Protein AF-A0A7C9DNT8-F1 (afdb_monomer_lite)

pLDDT: mean 72.11, std 20.92, range [34.12, 97.81]

Secondary structure (DSSP, 8-state):
-HHHHHHHHHHHHSS-GGGTTTSS---------------------------PPPHHHHHHHHHHHHHHHHHHHHHHHHHHHHHT-HHHHHHHHHHHHHHHHHHHSS--GGG--S---PPPHHHHT-

InterPro domains:
  IPR009542 Signal peptidase complex subunit 1 [PF06645] (53-122)
  IPR009542 Signal peptidase complex subunit 1 [PTHR13202] (18-125)

Foldseek 3Di:
DVVVVVVVVVVVVPDPPPPPPPPPDPPPPPPPPPPDDDPDPDPDDDDPPPLDFDPQLVVVLVVLLVVLLVVQLVVLVVVCVVVVHPVSSVVSSVVSNVVSCVVRVDSDPVRRPDDDDDDDVVVVVD

Radius of gyration: 22.93 Å; chains: 1; bounding box: 48×44×58 Å

Sequence (126 aa):
MTIYCMGLTLHIITKPPSSQTQNLRSHPQVKHTQSKNLPLISLRGRKPVVVQMDWQGQKVAEQLMQILLLVSAVIAFITGYFVGSFQMMILVYAGGVVLTALMVVPNWPFFNRHPLNWLDPAEADR

Organism: Opuntia streptacantha (NCBI:txid393608)

Structure (mmCIF, N/CA/C/O backbone):
data_AF-A0A7C9DNT8-F1
#
_entry.id   AF-A0A7C9DNT8-F1
#
loop_
_atom_site.group_PDB
_atom_site.id
_atom_site.type_symbol
_atom_site.label_atom_id
_atom_site.label_alt_id
_atom_site.label_comp_id
_atom_site.label_asym_id
_atom_site.label_entity_id
_atom_site.label_seq_id
_atom_site.pdbx_PDB_ins_code
_atom_site.Cartn_x
_atom_site.Cartn_y
_atom_site.Cartn_z
_atom_site.occupancy
_atom_site.B_iso_or_equiv
_atom_site.auth_seq_id
_atom_site.auth_comp_id
_atom_site.auth_asym_id
_atom_site.auth_atom_id
_atom_site.pdbx_PDB_model_num
ATOM 1 N N . MET A 1 1 ? 15.631 6.603 19.689 1.00 46.44 1 MET A N 1
ATOM 2 C CA . MET A 1 1 ? 15.821 5.245 19.124 1.00 46.44 1 MET A CA 1
ATOM 3 C C . MET A 1 1 ? 15.000 5.018 17.849 1.00 46.44 1 MET A C 1
ATOM 5 O O . MET A 1 1 ? 15.517 4.453 16.900 1.00 46.44 1 MET A O 1
ATOM 9 N N . THR A 1 2 ? 13.756 5.499 17.779 1.00 48.16 2 THR A N 1
ATOM 10 C CA . THR A 1 2 ? 12.809 5.249 16.670 1.00 48.16 2 THR A CA 1
ATOM 11 C C . THR A 1 2 ? 13.157 5.955 15.350 1.00 48.16 2 THR A C 1
ATOM 13 O O . THR A 1 2 ? 12.928 5.399 14.281 1.00 48.16 2 THR A O 1
ATOM 16 N N . ILE A 1 3 ? 13.784 7.136 15.407 1.00 51.97 3 ILE A N 1
ATOM 17 C CA . ILE A 1 3 ? 14.185 7.906 14.210 1.00 51.97 3 ILE A CA 1
ATOM 18 C C . ILE A 1 3 ? 15.361 7.230 13.474 1.00 51.97 3 ILE A C 1
ATOM 20 O O . ILE A 1 3 ? 15.417 7.234 12.247 1.00 51.97 3 ILE A O 1
ATOM 24 N N . TYR A 1 4 ? 16.256 6.560 14.212 1.00 47.47 4 TYR A N 1
ATOM 25 C CA . TYR A 1 4 ? 17.384 5.822 13.632 1.00 47.47 4 TYR A CA 1
ATOM 26 C C . TYR A 1 4 ? 16.954 4.521 12.936 1.00 47.47 4 TYR A C 1
ATOM 28 O O . TYR A 1 4 ? 17.558 4.153 11.931 1.00 47.47 4 TYR A O 1
ATOM 36 N N . CYS A 1 5 ? 15.876 3.865 13.388 1.00 43.81 5 CYS A N 1
ATOM 37 C CA . CYS A 1 5 ? 15.315 2.718 12.664 1.00 43.81 5 CYS A CA 1
ATOM 38 C C . CYS A 1 5 ? 14.723 3.134 11.313 1.00 43.81 5 CYS A C 1
ATOM 40 O O . CYS A 1 5 ? 14.990 2.469 10.320 1.00 43.81 5 CYS A O 1
ATOM 42 N N . MET A 1 6 ? 14.003 4.259 11.238 1.00 53.62 6 MET A N 1
ATOM 43 C CA . MET A 1 6 ? 13.449 4.760 9.971 1.00 53.62 6 MET A CA 1
ATOM 44 C C . MET A 1 6 ? 14.539 5.156 8.963 1.00 53.62 6 MET A C 1
ATOM 46 O O . MET A 1 6 ? 14.409 4.850 7.779 1.00 53.62 6 MET A O 1
ATOM 50 N N . GLY A 1 7 ? 15.637 5.766 9.426 1.00 49.06 7 GLY A N 1
ATOM 51 C CA . GLY A 1 7 ? 16.786 6.094 8.574 1.00 49.06 7 GLY A CA 1
ATOM 52 C C . GLY A 1 7 ? 17.498 4.857 8.010 1.00 49.06 7 GLY A C 1
ATOM 53 O O . GLY A 1 7 ? 17.875 4.841 6.839 1.00 49.06 7 GLY A O 1
ATOM 54 N N . LEU A 1 8 ? 17.618 3.788 8.805 1.00 49.12 8 LEU A N 1
ATOM 55 C CA . LEU A 1 8 ? 18.224 2.532 8.358 1.00 49.12 8 LEU A CA 1
ATOM 56 C C . LEU A 1 8 ? 17.299 1.753 7.404 1.00 49.12 8 LEU A C 1
ATOM 58 O O . LEU A 1 8 ? 17.776 1.147 6.448 1.00 49.12 8 LEU A O 1
ATOM 62 N N . THR A 1 9 ? 15.976 1.824 7.594 1.00 52.41 9 THR A N 1
ATOM 63 C CA . THR A 1 9 ? 14.995 1.250 6.655 1.00 52.41 9 THR A CA 1
ATOM 64 C C . THR A 1 9 ? 15.001 1.988 5.311 1.00 52.41 9 THR A C 1
ATOM 66 O O . THR A 1 9 ? 14.951 1.343 4.264 1.00 52.41 9 THR A O 1
ATOM 69 N N . LEU A 1 10 ? 15.146 3.320 5.302 1.00 48.59 10 LEU A N 1
ATOM 70 C CA . LEU A 1 10 ? 15.203 4.094 4.056 1.00 48.59 10 LEU A CA 1
ATOM 71 C C . LEU A 1 10 ? 16.467 3.793 3.232 1.00 48.59 10 LEU A C 1
ATOM 73 O O . LEU A 1 10 ? 16.409 3.788 2.004 1.00 48.59 10 LEU A O 1
ATOM 77 N N . HIS A 1 11 ? 17.591 3.476 3.884 1.00 52.56 11 HIS A N 1
ATOM 78 C CA . HIS A 1 11 ? 18.832 3.123 3.189 1.00 52.56 11 HIS A CA 1
ATOM 79 C C . HIS A 1 11 ? 18.802 1.713 2.562 1.00 52.56 11 HIS A C 1
ATOM 81 O O . HIS A 1 11 ? 19.473 1.467 1.559 1.00 52.56 11 HIS A O 1
ATOM 87 N N . ILE A 1 12 ? 17.995 0.797 3.107 1.00 52.12 12 ILE A N 1
ATOM 88 C CA . ILE A 1 12 ? 17.785 -0.548 2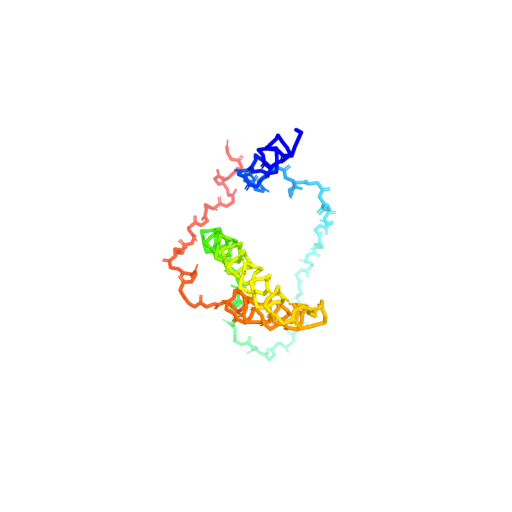.545 1.00 52.12 12 ILE A CA 1
ATOM 89 C C . ILE A 1 12 ? 16.904 -0.486 1.279 1.00 52.12 12 ILE A C 1
ATOM 91 O O . ILE A 1 12 ? 17.129 -1.253 0.348 1.00 52.12 12 ILE A O 1
ATOM 95 N N . ILE A 1 13 ? 15.959 0.460 1.201 1.00 51.56 13 ILE A N 1
ATOM 96 C CA . ILE A 1 13 ? 15.011 0.619 0.075 1.00 51.56 13 ILE A CA 1
ATOM 97 C C . ILE A 1 13 ? 15.618 1.396 -1.114 1.00 51.56 13 ILE A C 1
ATOM 99 O O . ILE A 1 13 ? 15.188 1.248 -2.261 1.00 51.56 13 ILE A O 1
ATOM 103 N N . THR A 1 14 ? 16.633 2.233 -0.880 1.00 47.88 14 THR A N 1
ATOM 104 C CA . THR A 1 14 ? 17.336 2.955 -1.959 1.00 47.88 14 THR A CA 1
ATOM 105 C C . THR A 1 14 ? 18.430 2.133 -2.631 1.00 47.88 14 THR A C 1
ATOM 107 O O . THR A 1 14 ? 18.947 2.559 -3.665 1.00 47.88 14 THR A O 1
ATOM 110 N N . LYS A 1 15 ? 18.781 0.954 -2.099 1.00 34.12 15 LYS A N 1
ATOM 111 C CA . LYS A 1 15 ? 19.762 0.085 -2.745 1.00 34.12 15 LYS A CA 1
ATOM 112 C C . LYS A 1 15 ? 19.090 -0.638 -3.925 1.00 34.12 15 LYS A C 1
ATOM 114 O O . LYS A 1 15 ? 18.142 -1.391 -3.703 1.00 34.12 15 LYS A O 1
ATOM 119 N N . PRO A 1 16 ? 19.538 -0.426 -5.174 1.00 43.41 16 PRO A N 1
ATOM 120 C CA . PRO A 1 16 ? 18.959 -1.111 -6.323 1.00 43.41 16 PRO A CA 1
ATOM 121 C C . PRO A 1 16 ? 19.101 -2.639 -6.166 1.00 43.41 16 PRO A C 1
ATOM 123 O O . PRO A 1 16 ? 20.141 -3.108 -5.695 1.00 43.41 16 PRO A O 1
ATOM 126 N N . PRO A 1 17 ? 18.101 -3.438 -6.586 1.00 46.28 17 PRO A N 1
ATOM 127 C CA . PRO A 1 17 ? 18.090 -4.901 -6.455 1.00 46.28 17 PRO A CA 1
ATOM 128 C C . PRO A 1 17 ? 19.108 -5.627 -7.358 1.00 46.28 17 PRO A C 1
ATOM 130 O O . PRO A 1 17 ? 19.009 -6.834 -7.560 1.00 46.28 17 PRO A O 1
ATOM 133 N N . SER A 1 18 ? 20.110 -4.937 -7.907 1.00 45.03 18 SER A N 1
ATOM 134 C CA . SER A 1 18 ? 21.100 -5.524 -8.818 1.00 45.03 18 SER A CA 1
ATOM 135 C C . SER A 1 18 ? 22.114 -6.446 -8.131 1.00 45.03 18 SER A C 1
ATOM 137 O O . SER A 1 18 ? 22.817 -7.180 -8.815 1.00 45.03 18 SER A O 1
ATOM 139 N N . SER A 1 19 ? 22.199 -6.457 -6.795 1.00 41.91 19 SER A N 1
ATOM 140 C CA . SER A 1 19 ? 23.218 -7.242 -6.070 1.00 41.91 19 SER A CA 1
ATOM 141 C C . SER A 1 19 ? 22.738 -8.580 -5.489 1.00 41.91 19 SER A C 1
ATOM 143 O O . SER A 1 19 ? 23.552 -9.305 -4.928 1.00 41.91 19 SER A O 1
ATOM 145 N N . GLN A 1 20 ? 21.444 -8.916 -5.554 1.00 39.06 20 GLN A N 1
ATOM 146 C CA . GLN A 1 20 ? 20.899 -10.119 -4.884 1.00 39.06 20 GLN A CA 1
ATOM 147 C C . GLN A 1 20 ? 20.409 -11.211 -5.852 1.00 39.06 20 GLN A C 1
ATOM 149 O O . GLN A 1 20 ? 20.253 -12.359 -5.444 1.00 39.06 20 GLN A O 1
ATOM 154 N N . THR A 1 21 ? 20.260 -10.917 -7.145 1.00 39.06 21 THR A N 1
ATOM 155 C CA . THR A 1 21 ? 19.707 -11.872 -8.129 1.00 39.06 21 THR A CA 1
ATOM 156 C C . THR A 1 21 ? 20.770 -12.667 -8.901 1.00 39.06 21 THR A C 1
ATOM 158 O O . THR A 1 21 ? 20.466 -13.245 -9.936 1.00 39.06 21 THR A O 1
ATOM 161 N N . GLN A 1 22 ? 22.018 -12.730 -8.426 1.00 43.81 22 GLN A N 1
ATOM 162 C CA . GLN A 1 22 ? 23.067 -13.563 -9.046 1.00 43.81 22 GLN A CA 1
ATOM 163 C C . GLN A 1 22 ? 23.295 -14.914 -8.349 1.00 43.81 22 GLN A C 1
ATOM 165 O O . GLN A 1 22 ? 24.066 -15.722 -8.853 1.00 43.81 22 GLN A O 1
ATOM 170 N N . ASN A 1 23 ? 22.630 -15.201 -7.221 1.00 38.03 23 ASN A N 1
ATOM 171 C CA . ASN A 1 23 ? 22.911 -16.415 -6.437 1.00 38.03 23 ASN A CA 1
ATOM 172 C C . ASN A 1 23 ? 21.739 -17.391 -6.246 1.00 38.03 23 ASN A C 1
ATOM 174 O O . ASN A 1 23 ? 21.900 -18.393 -5.552 1.00 38.03 23 ASN A O 1
ATOM 178 N N . LEU A 1 24 ? 20.584 -17.184 -6.892 1.00 47.22 24 LEU A N 1
ATOM 179 C CA . LEU A 1 24 ? 19.538 -18.211 -6.935 1.00 47.22 24 LEU A CA 1
ATOM 180 C C . LEU A 1 24 ? 19.478 -18.894 -8.303 1.00 47.22 24 LEU A C 1
ATOM 182 O O . LEU A 1 24 ? 18.767 -18.475 -9.209 1.00 47.22 24 LEU A O 1
ATOM 186 N N . ARG A 1 25 ? 20.163 -20.041 -8.341 1.00 42.94 25 ARG A N 1
ATOM 187 C CA . ARG A 1 25 ? 19.944 -21.174 -9.243 1.00 42.94 25 ARG A CA 1
ATOM 188 C C . ARG A 1 25 ? 20.477 -20.975 -10.662 1.00 42.94 25 ARG A C 1
ATOM 190 O O . ARG A 1 25 ? 19.765 -20.601 -11.588 1.00 42.94 25 ARG A O 1
ATOM 197 N N . SER A 1 26 ? 21.721 -21.415 -10.830 1.00 45.91 26 SER A N 1
ATOM 198 C CA . SER A 1 26 ? 22.149 -22.190 -11.992 1.00 45.91 26 SER A CA 1
ATOM 199 C C . SER A 1 26 ? 21.099 -23.261 -12.313 1.00 45.91 26 SER A C 1
ATOM 201 O O . SER A 1 26 ? 21.155 -24.399 -11.850 1.00 45.91 26 SER A O 1
ATOM 203 N N . HIS A 1 27 ? 20.085 -22.890 -13.092 1.00 39.44 27 HIS A N 1
ATOM 204 C CA . HIS A 1 27 ? 19.299 -23.881 -13.798 1.00 39.44 27 HIS A CA 1
ATOM 205 C C . HIS A 1 27 ? 20.252 -24.524 -14.809 1.00 39.44 27 HIS A C 1
ATOM 207 O O . HIS A 1 27 ? 20.828 -23.797 -15.626 1.00 39.44 27 HIS A O 1
ATOM 213 N N . PRO A 1 28 ? 20.470 -25.851 -14.768 1.00 37.62 28 PRO A N 1
ATOM 214 C CA . PRO A 1 28 ? 21.156 -26.510 -15.861 1.00 37.62 28 PRO A CA 1
ATOM 215 C C . PRO A 1 28 ? 20.387 -26.168 -17.136 1.00 37.62 28 PRO A C 1
ATOM 217 O O . PRO A 1 28 ? 19.175 -26.376 -17.212 1.00 37.62 28 PRO A O 1
ATOM 220 N N . GLN A 1 29 ? 21.092 -25.583 -18.104 1.00 38.28 29 GLN A N 1
ATOM 221 C CA . GLN A 1 29 ? 20.582 -25.373 -19.450 1.00 38.28 29 GLN A CA 1
ATOM 222 C C . GLN A 1 29 ? 20.106 -26.733 -19.958 1.00 38.28 29 GLN A C 1
ATOM 224 O O . GLN A 1 29 ? 20.914 -27.621 -20.245 1.00 38.28 29 GLN A O 1
ATOM 229 N N . VAL A 1 30 ? 18.787 -26.921 -20.019 1.00 46.16 30 VAL A N 1
ATOM 230 C CA . VAL A 1 30 ? 18.201 -28.044 -20.739 1.00 46.16 30 VAL A CA 1
ATOM 231 C C . VAL A 1 30 ? 18.656 -27.855 -22.177 1.00 46.16 30 VAL A C 1
ATOM 233 O O . VAL A 1 30 ? 18.212 -26.934 -22.859 1.00 46.16 30 VAL A O 1
ATOM 236 N N . LYS A 1 31 ? 19.605 -28.688 -22.621 1.00 41.97 31 LYS A N 1
ATOM 237 C CA . LYS A 1 31 ? 19.980 -28.778 -24.029 1.00 41.97 31 LYS A CA 1
ATOM 238 C C . LYS A 1 31 ? 18.693 -29.054 -24.791 1.00 41.97 31 LYS A C 1
ATOM 240 O O . LYS A 1 31 ? 18.169 -30.165 -24.731 1.00 41.97 31 LYS A O 1
ATOM 245 N N . HIS A 1 32 ? 18.171 -28.048 -25.483 1.00 37.25 32 HIS A N 1
ATOM 246 C CA . HIS A 1 32 ? 17.121 -28.259 -26.460 1.00 37.25 32 HIS A CA 1
ATOM 247 C C . HIS A 1 32 ? 17.735 -29.061 -27.604 1.00 37.25 32 HIS A C 1
ATOM 249 O O . HIS A 1 32 ? 18.262 -28.519 -28.573 1.00 37.25 32 HIS A O 1
ATOM 255 N N . THR A 1 33 ? 17.702 -30.385 -27.450 1.00 41.03 33 THR A N 1
ATOM 256 C CA . THR A 1 33 ? 17.807 -31.328 -28.550 1.00 41.03 33 THR A CA 1
ATOM 257 C C . THR A 1 33 ? 16.797 -30.878 -29.588 1.00 41.03 33 THR A C 1
ATOM 259 O O . THR A 1 33 ? 15.589 -30.850 -29.353 1.00 41.03 33 THR A O 1
ATOM 262 N N . GLN A 1 34 ? 17.344 -30.435 -30.710 1.00 47.69 34 GLN A N 1
ATOM 263 C CA . GLN A 1 34 ? 16.633 -29.946 -31.868 1.00 47.69 34 GLN A CA 1
ATOM 264 C C . GLN A 1 34 ? 15.621 -31.020 -32.288 1.00 47.69 34 GLN A C 1
ATOM 266 O O . GLN A 1 34 ? 16.003 -32.098 -32.745 1.00 47.69 34 GLN A O 1
ATOM 271 N N . SER A 1 35 ? 14.336 -30.741 -32.051 1.00 49.09 35 SER A N 1
ATOM 272 C CA . SER A 1 35 ? 13.215 -31.611 -32.406 1.00 49.09 35 SER A CA 1
ATOM 273 C C . SER A 1 35 ? 13.107 -31.671 -33.929 1.00 49.09 35 SER A C 1
ATOM 275 O O . SER A 1 35 ? 12.437 -30.861 -34.569 1.00 49.09 35 SER A O 1
ATOM 277 N N . LYS A 1 36 ? 13.870 -32.589 -34.524 1.00 53.81 36 LYS A N 1
ATOM 278 C CA . LYS A 1 36 ? 13.736 -33.000 -35.917 1.00 53.81 36 LYS A CA 1
ATOM 279 C C . LYS A 1 36 ? 12.536 -33.946 -35.986 1.00 53.81 36 LYS A C 1
ATOM 281 O O . LYS A 1 36 ? 12.569 -35.010 -35.377 1.00 53.81 36 LYS A O 1
ATOM 286 N N . ASN A 1 37 ? 11.532 -33.568 -36.778 1.00 48.69 37 ASN A N 1
ATOM 287 C CA . ASN A 1 37 ? 10.393 -34.393 -37.215 1.00 48.69 37 ASN A CA 1
ATOM 288 C C . ASN A 1 37 ? 9.191 -34.502 -36.260 1.00 48.69 37 ASN A C 1
ATOM 290 O O . ASN A 1 37 ? 8.774 -35.598 -35.895 1.00 48.69 37 ASN A O 1
ATOM 294 N N . LEU A 1 38 ? 8.552 -33.372 -35.953 1.00 61.81 38 LEU A N 1
ATOM 295 C CA . LEU A 1 38 ? 7.140 -33.367 -35.559 1.00 61.81 38 LEU A CA 1
ATOM 296 C C . LEU A 1 38 ? 6.334 -32.774 -36.731 1.00 61.81 38 LEU A C 1
ATOM 298 O O . LEU A 1 38 ? 6.720 -31.701 -37.202 1.00 61.81 38 LEU A O 1
ATOM 302 N N . PRO A 1 39 ? 5.265 -33.418 -37.250 1.00 47.78 39 PRO A N 1
ATOM 303 C CA . PRO A 1 39 ? 4.400 -32.791 -38.244 1.00 47.78 39 PRO A CA 1
ATOM 304 C C . PRO A 1 39 ? 3.643 -31.653 -37.552 1.00 47.78 39 PRO A C 1
ATOM 306 O O . PRO A 1 39 ? 2.590 -31.839 -36.945 1.00 47.78 39 PRO A O 1
ATOM 309 N N . LEU A 1 40 ? 4.258 -30.471 -37.561 1.00 52.53 40 LEU A N 1
ATOM 310 C CA . LEU A 1 40 ? 3.736 -29.284 -36.913 1.00 52.53 40 LEU A CA 1
ATOM 311 C C . LEU A 1 40 ? 2.593 -28.724 -37.751 1.00 52.53 40 LEU A C 1
ATOM 313 O O . LEU A 1 40 ? 2.810 -28.099 -38.789 1.00 52.53 40 LEU A O 1
ATOM 317 N N . ILE A 1 41 ? 1.371 -28.854 -37.244 1.00 61.19 41 ILE A N 1
ATOM 318 C CA . ILE A 1 41 ? 0.358 -27.831 -37.484 1.00 61.19 41 ILE A CA 1
ATOM 319 C C . ILE A 1 41 ? 0.961 -26.541 -36.910 1.00 61.19 41 ILE A C 1
ATOM 321 O O . ILE A 1 41 ? 1.065 -26.366 -35.697 1.00 61.19 41 ILE A O 1
ATOM 325 N N . SER A 1 42 ? 1.484 -25.696 -37.799 1.00 61.75 42 SER A N 1
ATOM 326 C CA . SER A 1 42 ? 2.200 -24.464 -37.472 1.00 61.75 42 SER A CA 1
ATOM 327 C C . SER A 1 42 ? 1.266 -23.489 -36.754 1.00 61.75 42 SER A C 1
ATOM 329 O O . SER A 1 42 ? 0.532 -22.723 -37.384 1.00 61.75 42 SER A O 1
ATOM 331 N N . LEU A 1 43 ? 1.284 -23.493 -35.418 1.00 66.06 43 LEU A N 1
ATOM 332 C CA . LEU A 1 43 ? 0.748 -22.386 -34.632 1.00 66.06 43 LEU A CA 1
ATOM 333 C C . LEU A 1 43 ? 1.711 -21.206 -34.768 1.00 66.06 43 LEU A C 1
ATOM 335 O O . LEU A 1 43 ? 2.621 -20.992 -33.973 1.00 66.06 43 LEU A O 1
ATOM 339 N N . ARG A 1 44 ? 1.497 -20.479 -35.864 1.00 68.56 44 ARG A N 1
ATOM 340 C CA . ARG A 1 44 ? 1.951 -19.128 -36.186 1.00 68.56 44 ARG A CA 1
ATOM 341 C C . ARG A 1 44 ? 2.492 -18.350 -34.974 1.00 68.56 44 ARG A C 1
ATOM 343 O O . ARG A 1 44 ? 1.724 -17.777 -34.209 1.00 68.56 44 ARG A O 1
ATOM 350 N N . GLY A 1 45 ? 3.817 -18.261 -34.876 1.00 61.88 45 GLY A N 1
ATOM 351 C CA . GLY A 1 45 ? 4.568 -17.011 -34.690 1.00 61.88 45 GLY A CA 1
ATOM 352 C C . GLY A 1 45 ? 4.184 -16.020 -33.580 1.00 61.88 45 GLY A C 1
ATOM 353 O O . GLY A 1 45 ? 4.569 -14.858 -33.696 1.00 61.88 45 GLY A O 1
ATOM 354 N N . ARG A 1 46 ? 3.467 -16.391 -32.512 1.00 62.47 46 ARG A N 1
ATOM 355 C CA . ARG A 1 46 ? 3.349 -15.498 -31.348 1.00 62.47 46 ARG A CA 1
ATOM 356 C C . ARG A 1 46 ? 4.642 -15.558 -30.548 1.00 62.47 46 ARG A C 1
ATOM 358 O O . ARG A 1 46 ? 4.874 -16.507 -29.805 1.00 62.47 46 ARG A O 1
ATOM 365 N N . LYS A 1 47 ? 5.463 -14.514 -30.672 1.00 61.00 47 LYS A N 1
ATOM 366 C CA . LYS A 1 47 ? 6.463 -14.204 -29.646 1.00 61.00 47 LYS A CA 1
ATOM 367 C C . LYS A 1 47 ? 5.721 -14.098 -28.303 1.00 61.00 47 LYS A C 1
ATOM 369 O O . LYS A 1 47 ? 4.666 -13.455 -28.277 1.00 61.00 47 LYS A O 1
ATOM 374 N N . PRO A 1 48 ? 6.198 -14.742 -27.224 1.00 62.00 48 PRO A N 1
ATOM 375 C CA . PRO A 1 48 ? 5.571 -14.592 -25.921 1.00 62.00 48 PRO A CA 1
ATOM 376 C C . PRO A 1 48 ? 5.565 -13.105 -25.568 1.00 62.00 48 PRO A C 1
ATOM 378 O O . PRO A 1 48 ? 6.611 -12.458 -25.567 1.00 62.00 48 PRO A O 1
ATOM 381 N N . VAL A 1 49 ? 4.378 -12.551 -25.315 1.00 67.25 49 VAL A N 1
ATOM 382 C CA . VAL A 1 49 ? 4.268 -11.211 -24.741 1.00 67.25 49 VAL A CA 1
ATOM 383 C C . VAL A 1 49 ? 4.678 -11.365 -23.287 1.00 67.25 49 VAL A C 1
ATOM 385 O O . VAL A 1 49 ? 3.882 -11.773 -22.443 1.00 67.25 49 VAL A O 1
ATOM 388 N N . VAL A 1 50 ? 5.955 -11.126 -23.012 1.00 65.75 50 VAL A N 1
ATOM 389 C CA . VAL A 1 50 ? 6.449 -11.003 -21.645 1.00 65.75 50 VAL A CA 1
ATOM 390 C C . VAL A 1 50 ? 5.844 -9.727 -21.079 1.00 65.75 50 VAL A C 1
ATOM 392 O O . VAL A 1 50 ? 6.234 -8.622 -21.442 1.00 65.75 50 VAL A O 1
ATOM 395 N N . VAL A 1 51 ? 4.838 -9.888 -20.223 1.00 66.00 51 VAL A N 1
ATOM 396 C CA . VAL A 1 51 ? 4.227 -8.791 -19.470 1.00 66.00 51 VAL A CA 1
ATOM 397 C C . VAL A 1 51 ? 5.133 -8.505 -18.272 1.00 66.00 51 VAL A C 1
ATOM 399 O O . VAL A 1 51 ? 4.814 -8.847 -17.138 1.00 66.00 51 VAL A O 1
ATOM 402 N N . GLN A 1 52 ? 6.325 -7.976 -18.542 1.00 70.12 52 GLN A N 1
ATOM 403 C CA . GLN A 1 52 ? 7.246 -7.514 -17.510 1.00 70.12 52 GLN A CA 1
ATOM 404 C C . GLN A 1 52 ? 7.170 -5.994 -17.443 1.00 70.12 52 GLN A C 1
ATOM 406 O O . GLN A 1 52 ? 7.275 -5.322 -18.467 1.00 70.12 52 GLN A O 1
ATOM 411 N N . MET A 1 53 ? 6.923 -5.479 -16.241 1.00 77.12 53 MET A N 1
ATOM 412 C CA . MET A 1 53 ? 6.928 -4.045 -15.979 1.00 77.12 53 MET A CA 1
ATOM 413 C C . MET A 1 53 ? 8.349 -3.508 -16.131 1.00 77.12 53 MET A C 1
ATOM 415 O O . MET A 1 53 ? 9.302 -4.175 -15.718 1.00 77.12 53 MET A O 1
ATOM 419 N N . ASP A 1 54 ? 8.491 -2.322 -16.719 1.00 82.88 54 ASP A N 1
ATOM 420 C CA . ASP A 1 54 ? 9.796 -1.673 -16.798 1.00 82.88 54 ASP A CA 1
ATOM 421 C C . ASP A 1 54 ? 10.332 -1.324 -15.387 1.00 82.88 54 ASP A C 1
ATOM 423 O O . ASP A 1 54 ? 9.580 -1.234 -14.407 1.00 82.88 54 ASP A O 1
ATOM 427 N N . TRP A 1 55 ? 11.659 -1.210 -15.237 1.00 81.25 55 TRP A N 1
ATOM 428 C CA . TRP A 1 55 ? 12.262 -1.027 -13.907 1.00 81.25 55 TRP A CA 1
ATOM 429 C C . TRP A 1 55 ? 11.849 0.317 -13.277 1.00 81.25 55 TRP A C 1
ATOM 431 O O . TRP A 1 55 ? 11.702 0.415 -12.055 1.00 81.25 55 TRP A O 1
ATOM 441 N N . GLN A 1 56 ? 11.650 1.358 -14.091 1.00 84.88 56 GLN A N 1
ATOM 442 C CA . GLN A 1 56 ? 11.191 2.669 -13.634 1.00 84.88 56 GLN A CA 1
ATOM 443 C C . GLN A 1 56 ? 9.757 2.593 -13.128 1.00 84.88 56 GLN A C 1
ATOM 445 O O . GLN A 1 56 ? 9.451 3.122 -12.063 1.00 84.88 56 GLN A O 1
ATOM 450 N N . GLY A 1 57 ? 8.897 1.893 -13.852 1.00 86.75 57 GLY A N 1
ATOM 451 C CA . GLY A 1 57 ? 7.528 1.580 -13.512 1.00 86.75 57 GLY A CA 1
ATOM 452 C C . GLY A 1 57 ? 7.481 0.867 -12.179 1.00 86.75 57 GLY A C 1
ATOM 453 O O . GLY A 1 57 ? 6.734 1.287 -11.299 1.00 86.75 57 GLY A O 1
ATOM 454 N N . GLN A 1 58 ? 8.336 -0.137 -11.972 1.00 88.00 58 GLN A N 1
ATOM 455 C CA . GLN A 1 58 ? 8.453 -0.811 -10.681 1.00 88.00 58 GLN A CA 1
ATOM 456 C C . GLN A 1 58 ? 8.827 0.166 -9.555 1.00 88.00 58 GLN A C 1
ATOM 458 O O . GLN A 1 58 ? 8.247 0.091 -8.469 1.00 88.00 58 GLN A O 1
ATOM 463 N N . LYS A 1 59 ? 9.735 1.123 -9.800 1.00 89.19 59 LYS A N 1
ATOM 464 C CA . LYS A 1 59 ? 10.102 2.119 -8.783 1.00 89.19 59 LYS A CA 1
ATOM 465 C C . LYS A 1 59 ? 8.958 3.079 -8.458 1.00 89.19 59 LYS A C 1
ATOM 467 O O . LYS A 1 59 ? 8.722 3.379 -7.289 1.00 89.19 59 LYS A O 1
ATOM 472 N N . VAL A 1 60 ? 8.232 3.535 -9.475 1.00 90.12 60 VAL A N 1
ATOM 473 C CA . VAL A 1 60 ? 7.065 4.407 -9.298 1.00 90.12 60 VAL A CA 1
ATOM 474 C C . VAL A 1 60 ? 5.941 3.661 -8.576 1.00 90.12 60 VAL A C 1
ATOM 476 O O . VAL A 1 60 ? 5.323 4.216 -7.671 1.00 90.12 60 VAL A O 1
ATOM 479 N N . ALA A 1 61 ? 5.704 2.394 -8.918 1.00 91.12 61 ALA A N 1
ATOM 480 C CA . ALA A 1 61 ? 4.733 1.538 -8.245 1.00 91.12 61 ALA A CA 1
ATOM 481 C C . ALA A 1 61 ? 5.058 1.349 -6.758 1.00 91.12 61 ALA A C 1
ATOM 483 O O . ALA A 1 61 ? 4.169 1.458 -5.914 1.00 91.12 61 ALA A O 1
ATOM 484 N N . GLU A 1 62 ? 6.333 1.141 -6.422 1.00 91.19 62 GLU A N 1
ATOM 485 C CA . GLU A 1 62 ? 6.793 1.045 -5.035 1.00 91.19 62 GLU A CA 1
ATOM 486 C C . GLU A 1 62 ? 6.524 2.342 -4.253 1.00 91.19 62 GLU A C 1
ATOM 488 O O . GLU A 1 62 ? 5.972 2.302 -3.152 1.00 91.19 62 GLU A O 1
ATOM 493 N N . GLN A 1 63 ? 6.869 3.498 -4.829 1.00 93.44 63 GLN A N 1
ATOM 494 C CA . GLN A 1 63 ? 6.627 4.798 -4.195 1.00 93.44 63 GLN A CA 1
ATOM 495 C C . GLN A 1 63 ? 5.131 5.069 -4.008 1.00 93.44 63 GLN A C 1
ATOM 497 O O . GLN A 1 63 ? 4.709 5.501 -2.935 1.00 93.44 63 GLN A O 1
ATOM 502 N N . LEU A 1 64 ? 4.318 4.777 -5.026 1.00 92.19 64 LEU A N 1
ATOM 503 C CA . LEU A 1 64 ? 2.872 4.959 -4.972 1.00 92.19 64 LEU A CA 1
ATOM 504 C C . LEU A 1 64 ? 2.238 4.073 -3.894 1.00 92.19 64 LEU A C 1
ATOM 506 O O . LEU A 1 64 ? 1.406 4.549 -3.124 1.00 92.19 64 LEU A O 1
ATOM 510 N N . MET A 1 65 ? 2.670 2.813 -3.791 1.00 92.88 65 MET A N 1
ATOM 511 C CA . MET A 1 65 ? 2.219 1.894 -2.748 1.00 92.88 65 MET A CA 1
ATOM 512 C C . MET A 1 65 ? 2.517 2.443 -1.351 1.00 92.88 65 MET A C 1
ATOM 514 O O . MET A 1 65 ? 1.624 2.482 -0.510 1.00 92.88 65 MET A O 1
ATOM 518 N N . GLN A 1 66 ? 3.746 2.906 -1.105 1.00 95.44 66 GLN A N 1
ATOM 519 C CA . GLN A 1 66 ? 4.123 3.468 0.195 1.00 95.44 66 GLN A CA 1
ATOM 520 C C . GLN A 1 66 ? 3.284 4.699 0.555 1.00 95.44 66 GLN A C 1
ATOM 522 O O . GLN A 1 66 ? 2.787 4.787 1.677 1.00 95.44 66 GLN A O 1
ATOM 527 N N . ILE A 1 67 ? 3.090 5.623 -0.392 1.00 95.69 67 ILE A N 1
ATOM 528 C CA . ILE A 1 67 ? 2.301 6.843 -0.173 1.00 95.69 67 ILE A CA 1
ATOM 529 C C . ILE A 1 67 ? 0.841 6.496 0.135 1.00 95.69 67 ILE A C 1
ATOM 531 O O . ILE A 1 67 ? 0.293 6.992 1.118 1.00 95.69 67 ILE A O 1
ATOM 535 N N . LEU A 1 68 ? 0.214 5.629 -0.666 1.00 94.94 68 LEU A N 1
ATOM 536 C CA . LEU A 1 68 ? -1.189 5.254 -0.480 1.00 94.94 68 LEU A CA 1
ATOM 537 C C . LEU A 1 68 ? -1.414 4.513 0.842 1.00 94.94 68 LEU A C 1
ATOM 539 O O . LEU A 1 68 ? -2.349 4.841 1.574 1.00 94.94 68 LEU A O 1
ATOM 543 N N . LEU A 1 69 ? -0.526 3.577 1.196 1.00 95.75 69 LEU A N 1
ATOM 544 C CA . LEU A 1 69 ? -0.600 2.875 2.477 1.00 95.75 69 LEU A CA 1
ATOM 545 C C . LEU A 1 69 ? -0.421 3.834 3.656 1.00 95.75 69 LEU A C 1
ATOM 547 O O . LEU A 1 69 ? -1.211 3.780 4.598 1.00 95.75 69 LEU A O 1
ATOM 551 N N . LEU A 1 70 ? 0.548 4.751 3.590 1.00 97.56 70 LEU A N 1
ATOM 552 C CA . LEU A 1 70 ? 0.775 5.741 4.643 1.00 97.56 70 LEU A CA 1
ATOM 553 C C . LEU A 1 70 ? -0.444 6.651 4.835 1.00 97.56 70 LEU A C 1
ATOM 555 O O . LEU A 1 70 ? -0.910 6.827 5.959 1.00 97.56 70 LEU A O 1
ATOM 559 N N . VAL A 1 71 ? -0.995 7.191 3.745 1.00 97.25 71 VAL A N 1
ATOM 560 C CA . VAL A 1 71 ? -2.198 8.034 3.793 1.00 97.25 71 VAL A CA 1
ATOM 561 C C . VAL A 1 71 ? -3.382 7.250 4.359 1.00 97.25 71 VAL A C 1
ATOM 563 O O . VAL A 1 71 ? -4.086 7.751 5.236 1.00 97.25 71 VAL A O 1
ATOM 566 N N . SER A 1 72 ? -3.573 5.999 3.931 1.00 96.31 72 SER A N 1
ATOM 567 C CA . SER A 1 72 ? -4.646 5.149 4.455 1.00 96.31 72 SER A CA 1
ATOM 568 C C . SER A 1 72 ? -4.493 4.855 5.950 1.00 96.31 72 SER A C 1
ATOM 570 O O . SER A 1 72 ? -5.487 4.861 6.672 1.00 96.31 72 SER A O 1
ATOM 572 N N . ALA A 1 73 ? -3.262 4.671 6.436 1.00 95.94 73 ALA A N 1
ATOM 573 C CA . ALA A 1 73 ? -2.978 4.456 7.850 1.00 95.94 73 ALA A CA 1
ATOM 574 C C . ALA A 1 73 ? -3.311 5.698 8.685 1.00 95.94 73 ALA A C 1
ATOM 576 O O . ALA A 1 73 ? -3.934 5.579 9.739 1.00 95.94 73 ALA A O 1
ATOM 577 N N . VAL A 1 74 ? -2.954 6.891 8.197 1.00 97.81 74 VAL A N 1
ATOM 578 C CA . VAL A 1 74 ? -3.279 8.161 8.865 1.00 97.81 74 VAL A CA 1
ATOM 579 C C . VAL A 1 74 ? -4.792 8.367 8.934 1.00 97.81 74 VAL A C 1
ATOM 581 O O . VAL A 1 74 ? -5.315 8.670 10.004 1.00 97.81 74 VAL A O 1
ATOM 584 N N . ILE A 1 75 ? -5.510 8.151 7.827 1.00 96.50 75 ILE A N 1
ATOM 585 C CA . ILE A 1 75 ? -6.975 8.276 7.788 1.00 96.50 75 ILE A CA 1
ATOM 586 C C . ILE A 1 75 ? -7.623 7.277 8.748 1.00 96.50 75 ILE A C 1
ATOM 588 O O . ILE A 1 75 ? -8.444 7.665 9.577 1.00 96.50 75 ILE A O 1
ATOM 592 N N . ALA A 1 76 ? -7.220 6.006 8.684 1.00 96.44 76 ALA A N 1
ATOM 593 C CA . ALA A 1 76 ? -7.737 4.965 9.560 1.00 96.44 76 ALA A CA 1
ATOM 594 C C . ALA A 1 76 ? -7.514 5.300 11.037 1.00 96.44 76 ALA A C 1
ATOM 596 O O . ALA A 1 76 ? -8.432 5.146 11.841 1.00 96.44 76 ALA A O 1
ATOM 597 N N . PHE A 1 77 ? -6.326 5.797 11.388 1.00 95.62 77 PHE A N 1
ATOM 598 C CA . PHE A 1 77 ? -5.999 6.195 12.752 1.00 95.62 77 PHE A CA 1
ATOM 599 C C . PHE A 1 77 ? -6.868 7.360 13.235 1.00 95.62 77 PHE A C 1
ATOM 601 O O . PHE A 1 77 ? -7.442 7.275 14.317 1.00 95.62 77 PHE A O 1
ATOM 608 N N . ILE A 1 78 ? -7.025 8.416 12.428 1.00 97.06 78 ILE A N 1
ATOM 609 C CA . ILE A 1 78 ? -7.865 9.573 12.772 1.00 97.06 78 ILE A CA 1
ATOM 610 C C . ILE A 1 78 ? -9.321 9.132 12.968 1.00 97.06 78 ILE A C 1
ATOM 612 O O . ILE A 1 78 ? -9.922 9.418 14.003 1.00 97.06 78 ILE A O 1
ATOM 616 N N . THR A 1 79 ? -9.887 8.393 12.011 1.00 95.12 79 THR A N 1
ATOM 617 C CA . THR A 1 79 ? -11.269 7.901 12.099 1.00 95.12 79 THR A CA 1
ATOM 618 C C . THR A 1 79 ? -11.458 6.957 13.287 1.00 95.12 79 THR A C 1
ATOM 620 O O . THR A 1 79 ? -12.427 7.090 14.031 1.00 95.12 79 THR A O 1
ATOM 623 N N . GLY A 1 80 ? -10.523 6.031 13.504 1.00 95.25 80 GLY A N 1
ATOM 624 C CA . GLY A 1 80 ? -10.545 5.101 14.631 1.00 95.25 80 GLY A CA 1
ATOM 625 C C . GLY A 1 80 ? -10.450 5.806 15.983 1.00 95.25 80 GLY A C 1
ATOM 626 O O . GLY A 1 80 ? -11.153 5.419 16.913 1.00 95.25 80 GLY A O 1
ATOM 627 N N . TYR A 1 81 ? -9.645 6.868 16.076 1.00 95.44 81 TYR A N 1
ATOM 628 C CA . TYR A 1 81 ? -9.513 7.687 17.279 1.00 95.44 81 TYR A CA 1
ATOM 629 C C . TYR A 1 81 ? -10.817 8.416 17.620 1.00 95.44 81 TYR A C 1
ATOM 631 O O . TYR A 1 81 ? -11.257 8.362 18.765 1.00 95.44 81 TYR A O 1
ATOM 639 N N . PHE A 1 82 ? -11.479 9.031 16.633 1.00 96.25 82 PHE A N 1
ATOM 640 C CA . PHE A 1 82 ? -12.764 9.705 16.855 1.00 96.25 82 PHE A CA 1
ATOM 641 C C . PHE A 1 82 ? -13.887 8.745 17.260 1.00 96.25 82 PHE A C 1
ATOM 643 O O . PHE A 1 82 ? -14.715 9.090 18.097 1.00 96.25 82 PHE A O 1
ATOM 650 N N . VAL A 1 83 ? -13.922 7.544 16.677 1.00 95.75 83 VAL A N 1
ATOM 651 C CA . VAL A 1 83 ? -14.930 6.522 17.007 1.00 95.75 83 VAL A CA 1
ATOM 652 C C . VAL A 1 83 ? -14.579 5.768 18.300 1.00 95.75 83 VAL A C 1
ATOM 654 O O . VAL A 1 83 ? -15.450 5.161 18.916 1.00 95.75 83 VAL A O 1
ATOM 657 N N . GLY A 1 84 ? -13.311 5.781 18.720 1.00 94.06 84 GLY A N 1
ATOM 658 C CA . GLY A 1 84 ? -12.820 5.040 19.885 1.00 94.06 84 GLY A CA 1
ATOM 659 C C . GLY A 1 84 ? -12.800 3.516 19.697 1.00 94.06 84 GLY A C 1
ATOM 660 O O . GLY A 1 84 ? -12.708 2.781 20.677 1.00 94.06 84 GLY A O 1
ATOM 661 N N . SER A 1 85 ? -12.896 3.019 18.457 1.00 91.62 85 SER A N 1
ATOM 662 C CA . SER A 1 85 ? -12.968 1.584 18.149 1.00 91.62 85 SER A CA 1
ATOM 663 C C . SER A 1 85 ? -11.810 1.126 17.268 1.00 91.62 85 SER A C 1
ATOM 665 O O . SER A 1 85 ? -11.666 1.534 16.113 1.00 91.62 85 SER A O 1
ATOM 667 N N . PHE A 1 86 ? -11.019 0.191 17.795 1.00 92.25 86 PHE A N 1
ATOM 668 C CA . PHE A 1 86 ? -9.907 -0.427 17.073 1.00 92.25 86 PHE A CA 1
ATOM 669 C C . PHE A 1 86 ? -10.374 -1.276 15.880 1.00 92.25 86 PHE A C 1
ATOM 671 O O . PHE A 1 86 ? -9.701 -1.333 14.853 1.00 92.25 86 PHE A O 1
ATOM 678 N N . GLN A 1 87 ? -11.559 -1.892 15.973 1.00 95.62 87 GLN A N 1
ATOM 679 C CA . GLN A 1 87 ? -12.140 -2.651 14.861 1.00 95.62 87 GLN A CA 1
ATOM 680 C C . GLN A 1 87 ? -12.432 -1.740 13.664 1.00 95.62 87 GLN A C 1
ATOM 682 O O . GLN A 1 87 ? -12.084 -2.080 12.535 1.00 95.62 87 GLN A O 1
ATOM 687 N N . MET A 1 88 ? -12.999 -0.554 13.915 1.00 91.56 88 MET A N 1
ATOM 688 C CA . MET A 1 88 ? -13.252 0.435 12.863 1.00 91.56 88 MET A CA 1
ATOM 689 C C . MET A 1 88 ? -11.952 0.941 12.237 1.00 91.56 88 MET A C 1
ATOM 691 O O . MET A 1 88 ? -11.883 1.078 11.018 1.00 91.56 88 MET A O 1
ATOM 695 N N . MET A 1 89 ? -10.901 1.136 13.040 1.00 95.12 89 MET A N 1
ATOM 696 C CA . MET A 1 89 ? -9.569 1.485 12.537 1.00 95.12 89 MET A CA 1
ATOM 697 C C . MET A 1 89 ? -9.047 0.435 11.545 1.00 95.12 89 MET A C 1
ATOM 699 O O . MET A 1 89 ? -8.645 0.779 10.434 1.00 95.12 89 MET A O 1
ATOM 703 N N . ILE A 1 90 ? -9.098 -0.852 11.912 1.00 96.00 90 ILE A N 1
ATOM 704 C CA . ILE A 1 90 ? -8.645 -1.943 11.037 1.00 96.00 90 ILE A CA 1
ATOM 705 C C . IL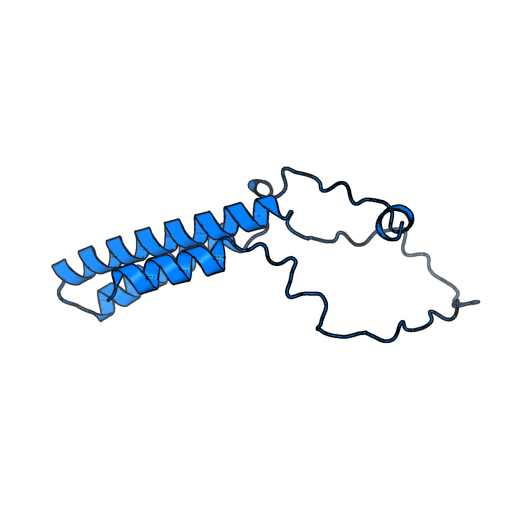E A 1 90 ? -9.497 -2.026 9.771 1.00 96.00 90 ILE A C 1
ATOM 707 O O . ILE A 1 90 ? -8.937 -2.202 8.695 1.00 96.00 90 ILE A O 1
ATOM 711 N N . LEU A 1 91 ? -10.823 -1.892 9.866 1.00 96.19 91 LEU A N 1
ATOM 712 C CA . LEU A 1 91 ? -11.711 -1.971 8.701 1.00 96.19 91 LEU A CA 1
ATOM 713 C C . LEU A 1 91 ? -11.422 -0.865 7.681 1.00 96.19 91 LEU A C 1
ATOM 715 O O . LEU A 1 91 ? -11.300 -1.143 6.488 1.00 96.19 91 LEU A O 1
ATOM 719 N N . VAL A 1 92 ? -11.260 0.376 8.149 1.00 96.00 92 VAL A N 1
ATOM 720 C CA . VAL A 1 92 ? -10.918 1.512 7.281 1.00 96.00 92 VAL A CA 1
ATOM 721 C C . VAL A 1 92 ? -9.537 1.313 6.654 1.00 96.00 92 VAL A C 1
ATOM 723 O O . VAL A 1 92 ? -9.374 1.504 5.448 1.00 96.00 92 VAL A O 1
ATOM 726 N N . TYR A 1 93 ? -8.556 0.860 7.438 1.00 97.25 93 TYR A N 1
ATOM 727 C CA . TYR A 1 93 ? -7.216 0.576 6.927 1.00 97.25 93 TYR A CA 1
ATOM 728 C C . TYR A 1 93 ? -7.214 -0.561 5.897 1.00 97.25 93 TYR A C 1
ATOM 730 O O . TYR A 1 93 ? -6.620 -0.427 4.831 1.00 97.25 93 TYR A O 1
ATOM 738 N N . ALA A 1 94 ? -7.927 -1.656 6.168 1.00 97.31 94 ALA A N 1
ATOM 739 C CA . ALA A 1 94 ? -8.056 -2.788 5.257 1.00 97.31 94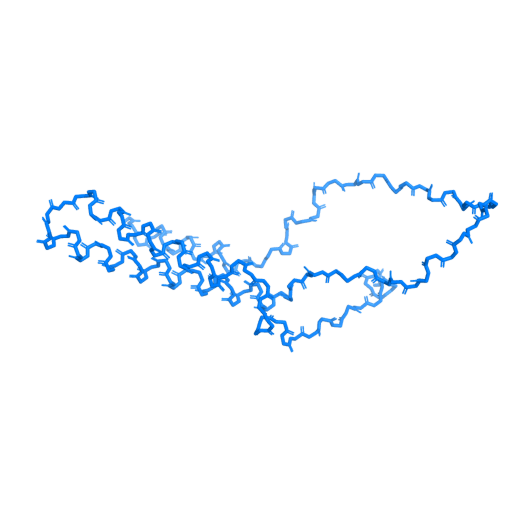 ALA A CA 1
ATOM 740 C C . ALA A 1 94 ? -8.697 -2.368 3.926 1.00 97.31 94 ALA A C 1
ATOM 742 O O . ALA A 1 94 ? -8.217 -2.765 2.865 1.00 97.31 94 ALA A O 1
ATOM 743 N N . GLY A 1 95 ? -9.715 -1.502 3.965 1.00 97.56 95 GLY A N 1
ATOM 744 C CA . GLY A 1 95 ? -10.274 -0.883 2.761 1.00 97.56 95 GLY A CA 1
ATOM 745 C C . GLY A 1 95 ? -9.225 -0.093 1.967 1.00 97.56 95 GLY A C 1
ATOM 746 O O . GLY A 1 95 ? -9.120 -0.249 0.750 1.00 97.56 95 GLY A O 1
ATOM 747 N N . GLY A 1 96 ? -8.391 0.691 2.655 1.00 96.62 96 GLY A N 1
ATOM 748 C CA . GLY A 1 96 ? -7.275 1.419 2.044 1.00 96.62 96 GLY A CA 1
ATOM 749 C C . GLY A 1 96 ? -6.211 0.513 1.413 1.00 96.62 96 GLY A C 1
ATOM 750 O O . GLY A 1 96 ? -5.731 0.795 0.313 1.00 96.62 96 GLY A O 1
ATOM 751 N N . VAL A 1 97 ? -5.887 -0.613 2.053 1.00 96.44 97 VAL A N 1
ATOM 752 C CA . VAL A 1 97 ? -4.964 -1.626 1.515 1.00 96.44 97 VAL A CA 1
ATOM 753 C C . VAL A 1 97 ? -5.527 -2.256 0.242 1.00 96.44 97 VAL A C 1
ATOM 755 O O . VAL A 1 97 ? -4.811 -2.354 -0.753 1.00 96.44 97 VAL A O 1
ATOM 758 N N . VAL A 1 98 ? -6.809 -2.639 0.236 1.00 97.25 98 VAL A N 1
ATOM 759 C CA . VAL A 1 98 ? -7.467 -3.217 -0.948 1.00 97.25 98 VAL A CA 1
ATOM 760 C C . VAL A 1 98 ? -7.474 -2.221 -2.106 1.00 97.25 98 VAL A C 1
ATOM 762 O O . VAL A 1 98 ? -7.116 -2.582 -3.226 1.00 97.25 98 VAL A O 1
ATOM 765 N N . LEU A 1 99 ? -7.806 -0.954 -1.845 1.00 94.50 99 LEU A N 1
ATOM 766 C CA . LEU A 1 99 ? -7.758 0.099 -2.860 1.00 94.50 99 LEU A CA 1
ATOM 767 C C . LEU A 1 99 ? -6.339 0.293 -3.415 1.00 94.50 99 LEU A C 1
ATOM 769 O O . LEU A 1 99 ? -6.153 0.401 -4.627 1.00 94.50 99 LEU A O 1
ATOM 773 N N . THR A 1 100 ? -5.335 0.297 -2.539 1.00 94.44 100 THR A N 1
ATOM 774 C CA . THR A 1 100 ? -3.927 0.418 -2.936 1.00 94.44 100 THR A CA 1
ATOM 775 C C . THR A 1 100 ? -3.502 -0.752 -3.817 1.00 94.44 100 THR A C 1
ATOM 777 O O . THR A 1 100 ? -2.880 -0.546 -4.859 1.00 94.44 100 THR A O 1
ATOM 780 N N . ALA A 1 101 ? -3.882 -1.976 -3.444 1.00 92.31 101 ALA A N 1
ATOM 781 C CA . ALA A 1 101 ? -3.602 -3.167 -4.231 1.00 92.31 101 ALA A CA 1
ATOM 782 C C . ALA A 1 101 ? -4.245 -3.079 -5.622 1.00 92.31 101 ALA A C 1
ATOM 784 O O . ALA A 1 101 ? -3.575 -3.327 -6.618 1.00 92.31 101 ALA A O 1
ATOM 785 N N . LEU A 1 102 ? -5.501 -2.640 -5.721 1.00 92.69 102 LEU A N 1
ATOM 786 C CA . LEU A 1 102 ? -6.173 -2.457 -7.012 1.00 92.69 102 LEU A CA 1
ATOM 787 C C . LEU A 1 102 ? -5.496 -1.403 -7.902 1.00 92.69 102 LEU A C 1
ATOM 789 O O . LEU A 1 102 ? -5.517 -1.533 -9.122 1.00 92.69 102 LEU A O 1
ATOM 793 N N . MET A 1 103 ? -4.885 -0.374 -7.315 1.00 88.81 103 MET A N 1
ATOM 794 C CA . MET A 1 103 ? -4.181 0.669 -8.068 1.00 88.81 103 MET A CA 1
ATOM 795 C C . MET A 1 103 ? -2.770 0.255 -8.491 1.00 88.81 103 MET A C 1
ATOM 797 O O . MET A 1 103 ? -2.335 0.625 -9.576 1.00 88.81 103 MET A O 1
ATOM 801 N N . VAL A 1 104 ? -2.048 -0.503 -7.665 1.00 89.81 104 VAL A N 1
ATOM 802 C CA . VAL A 1 104 ? -0.622 -0.796 -7.894 1.00 89.81 104 VAL A CA 1
ATOM 803 C C . VAL A 1 104 ? -0.381 -2.168 -8.532 1.00 89.81 104 VAL A C 1
ATOM 805 O O . VAL A 1 104 ? 0.553 -2.312 -9.314 1.00 89.81 104 VAL A O 1
ATOM 808 N N . VAL A 1 105 ? -1.195 -3.180 -8.214 1.00 87.69 105 VAL A N 1
ATOM 809 C CA . VAL A 1 105 ? -0.977 -4.569 -8.665 1.00 87.69 105 VAL A CA 1
ATOM 810 C C . VAL A 1 105 ? -1.203 -4.764 -10.169 1.00 87.69 105 VAL A C 1
ATOM 812 O O . VAL A 1 105 ? -0.428 -5.506 -10.778 1.00 87.69 105 VAL A O 1
ATOM 815 N N . PRO A 1 106 ? -2.226 -4.163 -10.810 1.00 85.38 106 PRO A N 1
ATOM 816 C CA . PRO A 1 106 ? -2.391 -4.322 -12.246 1.00 85.38 106 PRO A CA 1
ATOM 817 C C . PRO A 1 106 ? -1.248 -3.644 -13.002 1.00 85.38 106 PRO A C 1
ATOM 819 O O . PRO A 1 106 ? -0.807 -2.550 -12.651 1.00 85.38 106 PRO A O 1
ATOM 822 N N . ASN A 1 107 ? -0.811 -4.267 -14.098 1.00 79.38 107 ASN A N 1
ATOM 823 C CA . ASN A 1 107 ? 0.191 -3.682 -14.982 1.00 79.38 107 ASN A CA 1
ATOM 824 C C . ASN A 1 107 ? -0.430 -2.570 -15.846 1.00 79.38 107 ASN A C 1
ATOM 826 O O . ASN A 1 107 ? -0.735 -2.767 -17.026 1.00 79.38 107 ASN A O 1
ATOM 830 N N . TRP A 1 108 ? -0.687 -1.414 -15.238 1.00 84.62 108 TRP A N 1
ATOM 831 C CA . TRP A 1 108 ? -1.275 -0.274 -15.929 1.00 84.62 108 TRP A CA 1
ATOM 832 C C . TRP A 1 108 ? -0.323 0.273 -17.001 1.00 84.62 108 TRP A C 1
ATOM 834 O O . TRP A 1 108 ? 0.881 0.385 -16.765 1.00 84.62 108 TRP A O 1
ATOM 844 N N . PRO A 1 109 ? -0.842 0.723 -18.160 1.00 78.75 109 PRO A N 1
ATOM 845 C CA . PRO A 1 109 ? -0.012 1.271 -19.238 1.00 78.75 109 PRO A CA 1
ATOM 846 C C . PRO A 1 109 ? 0.765 2.533 -18.823 1.00 78.75 109 PRO A C 1
ATOM 848 O O . PRO A 1 109 ? 1.755 2.880 -19.458 1.00 78.75 109 PRO A O 1
ATOM 851 N N . PHE A 1 110 ? 0.353 3.205 -17.739 1.00 79.44 110 PHE A N 1
ATOM 852 C CA . PHE A 1 110 ? 1.080 4.326 -17.137 1.00 79.44 110 PHE A CA 1
ATOM 853 C C . PHE A 1 110 ? 2.499 3.947 -16.691 1.00 79.44 110 PHE A C 1
ATOM 855 O O . PHE A 1 110 ? 3.396 4.786 -16.755 1.00 79.44 110 PHE A O 1
ATOM 862 N N . PHE A 1 111 ? 2.693 2.704 -16.252 1.00 80.81 111 PHE A N 1
ATOM 863 C CA . PHE A 1 111 ? 3.963 2.233 -15.721 1.00 80.81 111 PHE A CA 1
ATOM 864 C C . PHE A 1 111 ? 4.948 1.751 -16.787 1.00 80.81 111 PHE A C 1
ATOM 866 O O . PHE A 1 111 ? 6.105 1.570 -16.453 1.00 80.81 111 PHE A O 1
ATOM 873 N N . ASN A 1 112 ? 4.519 1.576 -18.043 1.00 79.56 112 ASN A N 1
ATOM 874 C CA . ASN A 1 112 ? 5.346 1.011 -19.121 1.00 79.56 112 ASN A CA 1
ATOM 875 C C . ASN A 1 112 ? 5.694 2.047 -20.194 1.00 79.56 112 ASN A C 1
ATOM 877 O O . 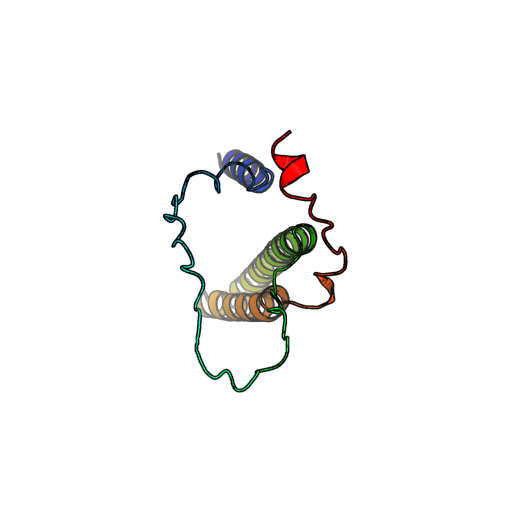ASN A 1 112 ? 5.610 1.778 -21.395 1.00 79.56 112 ASN A O 1
ATOM 881 N N . ARG A 1 113 ? 5.995 3.279 -19.780 1.00 78.81 113 ARG A N 1
ATOM 882 C CA . A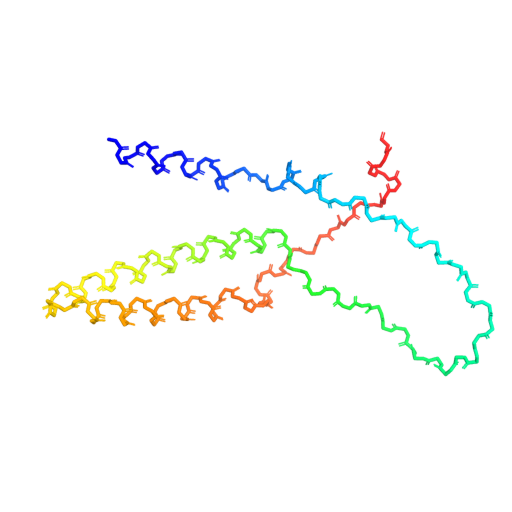RG A 1 113 ? 6.288 4.370 -20.723 1.00 78.81 113 ARG A CA 1
ATOM 883 C C . ARG A 1 113 ? 7.717 4.343 -21.247 1.00 78.81 113 ARG A C 1
ATOM 885 O O . ARG A 1 113 ? 8.002 5.043 -22.218 1.00 78.81 113 ARG A O 1
ATOM 892 N N . HIS A 1 114 ? 8.602 3.568 -20.628 1.00 74.81 114 HIS A N 1
ATOM 893 C CA . HIS A 1 114 ? 10.017 3.553 -20.960 1.00 74.81 114 HIS A CA 1
ATOM 894 C C . HIS A 1 114 ? 10.409 2.162 -21.468 1.00 74.81 114 HIS A C 1
ATOM 896 O O . HIS A 1 114 ? 10.785 1.303 -20.675 1.00 74.81 114 HIS A O 1
ATOM 902 N N . PRO A 1 115 ? 10.329 1.905 -22.789 1.00 69.62 115 PRO A N 1
ATOM 903 C CA . PRO A 1 115 ? 10.764 0.626 -23.334 1.00 69.62 115 PRO A CA 1
ATOM 904 C C . PRO A 1 115 ? 12.260 0.427 -23.051 1.00 69.62 115 PRO A C 1
ATOM 906 O O . PRO A 1 115 ? 13.090 1.239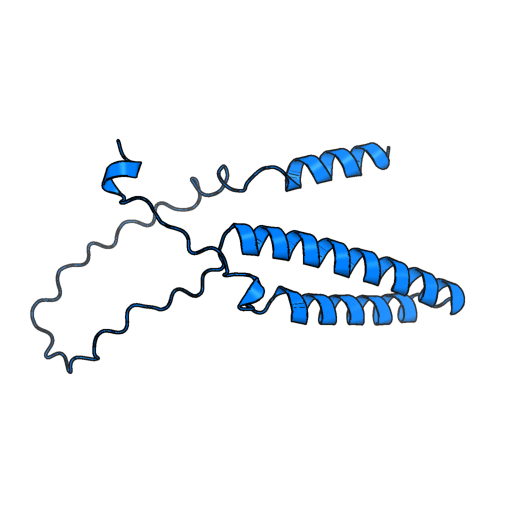 -23.462 1.00 69.62 115 PRO A O 1
ATOM 909 N N . LEU A 1 116 ? 12.604 -0.648 -22.335 1.00 68.94 116 LEU A N 1
ATOM 910 C CA . LEU A 1 116 ? 13.998 -1.010 -22.080 1.00 68.94 116 LEU A CA 1
ATOM 911 C C . LEU A 1 116 ? 14.643 -1.490 -23.381 1.00 68.94 116 LEU A C 1
ATOM 913 O O . LEU A 1 116 ? 14.204 -2.478 -23.972 1.00 68.94 116 LEU A O 1
ATOM 917 N N . ASN A 1 117 ? 15.707 -0.807 -23.799 1.00 65.06 117 ASN A N 1
ATOM 918 C CA . ASN A 1 117 ? 16.605 -1.306 -24.830 1.00 65.06 117 ASN A CA 1
ATOM 919 C C . ASN A 1 117 ? 17.645 -2.210 -24.159 1.00 65.06 117 ASN A C 1
ATOM 921 O O . ASN A 1 117 ? 18.564 -1.720 -23.502 1.00 65.06 117 ASN A O 1
ATOM 925 N N . TRP A 1 118 ? 17.452 -3.523 -24.251 1.00 71.06 118 TRP A N 1
ATOM 926 C CA . TRP A 1 118 ? 18.420 -4.490 -23.741 1.00 71.06 118 TRP A CA 1
ATOM 927 C C . TRP A 1 118 ? 19.637 -4.512 -24.671 1.00 71.06 118 TRP A C 1
ATOM 929 O O . TRP A 1 118 ? 19.464 -4.614 -25.883 1.00 71.06 118 TRP A O 1
ATOM 939 N N . LEU A 1 119 ? 20.848 -4.406 -24.114 1.00 67.06 119 LEU A N 1
ATOM 940 C CA . LEU A 1 119 ? 22.073 -4.652 -24.882 1.00 67.06 119 LEU A CA 1
ATOM 941 C C . LEU A 1 119 ? 22.087 -6.104 -25.361 1.00 67.06 119 LEU A C 1
ATOM 943 O O . LEU A 1 119 ? 21.602 -6.999 -24.658 1.00 67.06 119 LEU A O 1
ATOM 947 N N . ASP A 1 120 ? 22.670 -6.336 -26.536 1.00 73.38 120 ASP A N 1
ATOM 948 C CA . ASP A 1 120 ? 22.839 -7.691 -27.029 1.00 73.38 120 ASP A CA 1
ATOM 949 C C . ASP A 1 120 ? 23.743 -8.477 -26.060 1.00 73.38 120 ASP A C 1
ATOM 951 O O . ASP A 1 120 ? 24.749 -7.947 -25.578 1.00 73.38 120 ASP A O 1
ATOM 955 N N . PRO A 1 121 ? 23.433 -9.753 -25.767 1.00 69.56 121 PRO A N 1
ATOM 956 C CA . PRO A 1 121 ? 24.200 -10.556 -24.811 1.00 69.56 121 PRO A CA 1
ATOM 957 C C . PRO A 1 121 ? 25.709 -10.598 -25.107 1.00 69.56 121 PRO A C 1
ATOM 959 O O . PRO A 1 121 ? 26.515 -10.698 -24.193 1.00 69.56 121 PRO A O 1
ATOM 962 N N . ALA A 1 122 ? 26.096 -10.464 -26.381 1.00 71.31 122 ALA A N 1
ATOM 963 C CA . ALA A 1 122 ? 27.490 -10.448 -26.822 1.00 71.31 122 ALA A CA 1
ATOM 964 C C . ALA A 1 122 ? 28.271 -9.182 -26.410 1.00 71.31 122 ALA A C 1
ATOM 966 O O . ALA A 1 122 ? 29.500 -9.205 -26.385 1.00 71.31 122 ALA A O 1
ATOM 967 N N . GLU A 1 123 ? 27.578 -8.083 -26.114 1.00 65.06 123 GLU A N 1
ATOM 968 C CA . GLU A 1 123 ? 28.174 -6.840 -25.610 1.00 65.06 123 GLU A CA 1
ATOM 969 C C . GLU A 1 123 ? 28.165 -6.776 -24.082 1.00 65.06 123 GLU A C 1
ATOM 971 O O . GLU A 1 123 ? 28.997 -6.080 -23.512 1.00 65.06 123 GLU A O 1
ATOM 976 N N . ALA A 1 124 ? 27.281 -7.527 -23.416 1.00 64.69 124 ALA A N 1
ATOM 977 C CA . ALA A 1 124 ? 27.271 -7.649 -21.958 1.00 64.69 124 ALA A CA 1
ATOM 978 C C . ALA A 1 124 ? 28.440 -8.495 -21.406 1.00 64.69 124 ALA A C 1
ATOM 980 O O . ALA A 1 124 ? 28.824 -8.306 -20.254 1.00 64.69 124 ALA A O 1
ATOM 981 N N . ASP A 1 125 ? 29.000 -9.395 -22.226 1.00 62.97 125 ASP A N 1
ATOM 982 C CA . ASP A 1 125 ? 30.100 -10.310 -21.869 1.00 62.97 125 ASP A CA 1
ATOM 983 C C . ASP A 1 125 ? 31.506 -9.807 -22.289 1.00 62.97 125 ASP A C 1
ATOM 985 O O . ASP A 1 125 ? 32.493 -10.527 -22.110 1.00 62.97 125 ASP A O 1
ATOM 989 N N . ARG A 1 126 ? 31.616 -8.604 -22.875 1.00 54.25 126 ARG A N 1
ATOM 990 C CA . ARG A 1 126 ? 32.897 -7.958 -23.231 1.00 54.25 126 ARG A CA 1
ATOM 991 C C . ARG A 1 126 ? 33.426 -7.075 -22.108 1.00 54.25 126 ARG A C 1
ATOM 993 O O . ARG A 1 126 ? 34.663 -7.093 -21.923 1.00 54.25 126 ARG A O 1
#